Protein AF-A0A7S0SF27-F1 (afdb_monomer)

pLDDT: mean 80.69, std 16.93, range [34.38, 94.75]

Structure (mmCIF, N/CA/C/O backbone):
data_AF-A0A7S0SF27-F1
#
_entry.id   AF-A0A7S0SF27-F1
#
loop_
_atom_site.group_PDB
_atom_site.id
_atom_site.type_symbol
_atom_site.label_atom_id
_atom_site.label_alt_id
_atom_site.label_comp_id
_atom_site.label_asym_id
_atom_site.label_entity_id
_atom_site.label_seq_id
_atom_site.pdbx_PDB_ins_code
_atom_site.Cartn_x
_atom_site.Cartn_y
_atom_site.Cartn_z
_atom_site.occupancy
_atom_site.B_iso_or_equiv
_atom_site.auth_seq_id
_atom_site.auth_comp_id
_atom_site.auth_asym_id
_atom_site.auth_atom_id
_atom_site.pdbx_PDB_model_num
ATOM 1 N N . VAL A 1 1 ? 27.283 -32.868 -34.027 1.00 43.34 1 VAL A N 1
ATOM 2 C CA . VAL A 1 1 ? 27.506 -31.758 -33.071 1.00 43.34 1 VAL A CA 1
ATOM 3 C C . VAL A 1 1 ? 26.176 -31.327 -32.461 1.00 43.34 1 VAL A C 1
ATOM 5 O O . VAL A 1 1 ? 25.554 -30.385 -32.924 1.00 43.34 1 VAL A O 1
ATOM 8 N N . GLN A 1 2 ? 25.694 -32.073 -31.465 1.00 37.06 2 GLN A N 1
ATOM 9 C CA . GLN A 1 2 ? 24.589 -31.656 -30.599 1.00 37.06 2 GLN A CA 1
ATOM 10 C C . GLN A 1 2 ? 25.220 -31.204 -29.282 1.00 37.06 2 GLN A C 1
ATOM 12 O O . GLN A 1 2 ? 25.913 -31.984 -28.638 1.00 37.06 2 GLN A O 1
ATOM 17 N N . SER A 1 3 ? 25.027 -29.938 -28.923 1.00 45.62 3 SER A N 1
ATOM 18 C CA . SER A 1 3 ? 25.375 -29.395 -27.611 1.00 45.62 3 SER A CA 1
ATOM 19 C C . SER A 1 3 ? 24.186 -28.568 -27.140 1.00 45.62 3 SER A C 1
ATOM 21 O O . SER A 1 3 ? 24.069 -27.385 -27.448 1.00 45.62 3 SER A O 1
ATOM 23 N N . VAL A 1 4 ? 23.253 -29.231 -26.459 1.00 49.81 4 VAL A N 1
ATOM 24 C CA . VAL A 1 4 ? 22.282 -28.573 -25.583 1.00 49.81 4 VAL A CA 1
ATOM 25 C C . VAL A 1 4 ? 22.842 -28.752 -24.182 1.00 49.81 4 VAL A C 1
ATOM 27 O O . VAL A 1 4 ? 22.660 -29.790 -23.549 1.00 49.81 4 VAL A O 1
ATOM 30 N N . ALA A 1 5 ? 23.617 -27.762 -23.744 1.00 42.56 5 ALA A N 1
ATOM 31 C CA . ALA A 1 5 ? 24.110 -27.694 -22.383 1.00 42.56 5 ALA A CA 1
ATOM 32 C C . ALA A 1 5 ? 22.944 -27.326 -21.463 1.00 42.56 5 ALA A C 1
ATOM 34 O O . ALA A 1 5 ? 22.451 -26.199 -21.455 1.00 42.56 5 ALA A O 1
ATOM 35 N N . ALA A 1 6 ? 22.506 -28.320 -20.702 1.00 46.56 6 ALA A N 1
ATOM 36 C CA . ALA A 1 6 ? 21.783 -28.119 -19.469 1.00 46.56 6 ALA A CA 1
ATOM 37 C C . ALA A 1 6 ? 22.699 -27.430 -18.444 1.00 46.56 6 ALA A C 1
ATOM 39 O O . ALA A 1 6 ? 23.732 -27.971 -18.056 1.00 46.56 6 ALA A O 1
ATOM 40 N N . THR A 1 7 ? 22.269 -26.271 -17.965 1.00 47.78 7 THR A N 1
ATOM 41 C CA . THR A 1 7 ? 22.683 -25.652 -16.700 1.00 47.78 7 THR A CA 1
ATOM 42 C C . THR A 1 7 ? 21.521 -24.754 -16.297 1.00 47.78 7 THR A C 1
ATOM 44 O O . THR A 1 7 ? 21.086 -23.910 -17.064 1.00 47.78 7 THR A O 1
ATOM 47 N N . GLY A 1 8 ? 20.896 -24.869 -15.142 1.00 34.38 8 GLY A N 1
ATOM 48 C CA . GLY A 1 8 ? 21.123 -25.682 -13.964 1.00 34.38 8 GLY A CA 1
ATOM 49 C C . GLY A 1 8 ? 20.130 -25.131 -12.946 1.00 34.38 8 GLY A C 1
ATOM 50 O O . GLY A 1 8 ? 20.007 -23.918 -12.784 1.00 34.38 8 GLY A O 1
ATOM 51 N N . ALA A 1 9 ? 19.343 -26.017 -12.353 1.00 46.62 9 ALA A N 1
ATOM 52 C CA . ALA A 1 9 ? 18.302 -25.685 -11.403 1.00 46.62 9 ALA A CA 1
ATOM 53 C C . ALA A 1 9 ? 18.847 -24.915 -10.187 1.00 46.62 9 ALA A C 1
ATOM 55 O O . ALA A 1 9 ? 19.785 -25.356 -9.530 1.00 46.62 9 ALA A O 1
ATOM 56 N N . ALA A 1 10 ? 18.175 -23.815 -9.847 1.00 37.09 10 ALA A N 1
ATOM 57 C CA . ALA A 1 10 ? 18.159 -23.233 -8.506 1.00 37.09 10 ALA A CA 1
ATOM 58 C C . ALA A 1 10 ? 16.749 -22.698 -8.190 1.00 37.09 10 ALA A C 1
ATOM 60 O O . ALA A 1 10 ? 16.562 -21.567 -7.755 1.00 37.09 10 ALA A O 1
ATOM 61 N N . ALA A 1 11 ? 15.726 -23.518 -8.448 1.00 44.47 11 ALA A N 1
ATOM 62 C CA . ALA A 1 11 ? 14.352 -23.291 -8.002 1.00 44.47 11 ALA A CA 1
ATOM 63 C C . ALA A 1 11 ? 14.069 -24.137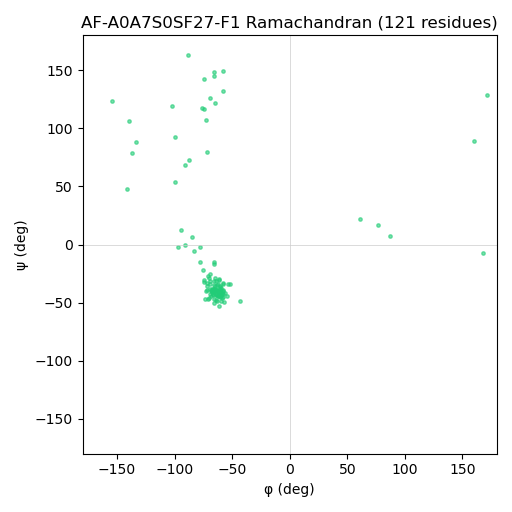 -6.751 1.00 44.47 11 ALA A C 1
ATOM 65 O O . ALA A 1 11 ? 13.138 -24.933 -6.715 1.00 44.47 11 ALA A O 1
ATOM 66 N N . THR A 1 12 ? 14.905 -24.012 -5.722 1.00 44.28 12 THR A N 1
ATOM 67 C CA . THR A 1 12 ? 14.728 -24.728 -4.451 1.00 44.28 12 THR A CA 1
ATOM 68 C C . THR A 1 12 ? 15.009 -23.789 -3.287 1.00 44.28 12 THR A C 1
ATOM 70 O O . THR A 1 12 ? 16.105 -23.795 -2.741 1.00 44.28 12 THR A O 1
ATOM 73 N N . ALA A 1 13 ? 14.021 -22.941 -2.976 1.00 43.09 13 ALA A N 1
ATOM 74 C CA . ALA A 1 13 ? 13.697 -22.380 -1.653 1.00 43.09 13 ALA A CA 1
ATOM 75 C C . ALA A 1 13 ? 12.845 -21.110 -1.844 1.00 43.09 13 ALA A C 1
ATOM 77 O O . ALA A 1 13 ? 13.375 -20.009 -1.961 1.00 43.09 13 ALA A O 1
ATOM 78 N N . GLY A 1 14 ? 11.515 -21.234 -1.908 1.00 44.47 14 GLY A N 1
ATOM 79 C CA . GLY A 1 14 ? 10.676 -20.025 -1.949 1.00 44.47 14 GLY A CA 1
ATOM 80 C C . GLY A 1 14 ? 9.200 -20.182 -2.297 1.00 44.47 14 GLY A C 1
ATOM 81 O O . GLY A 1 14 ? 8.462 -19.211 -2.179 1.00 44.47 14 GLY A O 1
ATOM 82 N N . GLY A 1 15 ? 8.731 -21.372 -2.689 1.00 45.53 15 GLY A N 1
ATOM 83 C CA . GLY A 1 15 ? 7.303 -21.574 -2.981 1.00 45.53 15 GLY A CA 1
ATOM 84 C C . GLY A 1 15 ? 6.397 -21.354 -1.760 1.00 45.53 15 GLY A C 1
ATOM 85 O O . GLY A 1 15 ? 5.305 -20.808 -1.890 1.00 45.53 15 GLY A O 1
ATOM 86 N N . GLY A 1 16 ? 6.886 -21.705 -0.563 1.00 56.31 16 GLY A N 1
ATOM 87 C CA . GLY A 1 16 ? 6.147 -21.540 0.691 1.00 56.31 16 GLY A CA 1
ATOM 88 C C . GLY A 1 16 ? 5.899 -20.080 1.076 1.00 56.31 16 GLY A C 1
ATOM 89 O O . GLY A 1 16 ? 4.788 -19.749 1.471 1.00 56.31 16 GLY A O 1
ATOM 90 N N . SER A 1 17 ? 6.877 -19.184 0.891 1.00 67.44 17 SER A N 1
ATOM 91 C CA . SER A 1 17 ? 6.753 -17.790 1.349 1.00 67.44 17 SER A CA 1
ATOM 92 C C . SER A 1 17 ? 5.821 -16.945 0.476 1.00 67.44 17 SER A C 1
ATOM 94 O O . SER A 1 17 ? 5.146 -16.052 0.984 1.00 67.44 17 SER A O 1
ATOM 96 N N . L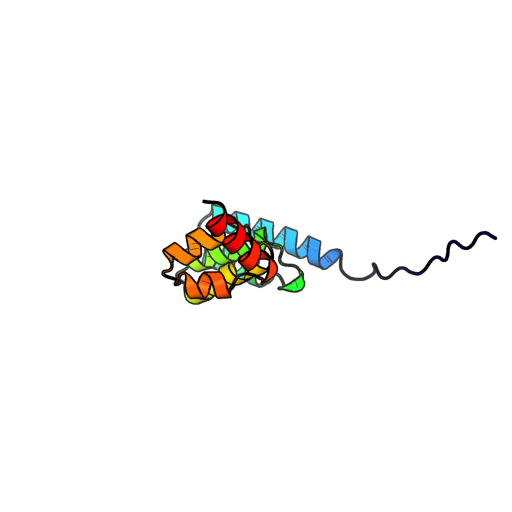EU A 1 18 ? 5.728 -17.240 -0.826 1.00 76.81 18 LEU A N 1
ATOM 97 C CA . LEU A 1 18 ? 4.771 -16.592 -1.732 1.00 76.81 18 LEU A CA 1
ATOM 98 C C . LEU A 1 18 ? 3.336 -17.070 -1.482 1.00 76.81 18 LEU A C 1
ATOM 100 O O . LEU A 1 18 ? 2.407 -16.261 -1.504 1.00 76.81 18 LEU A O 1
ATOM 104 N N . LEU A 1 19 ? 3.150 -18.368 -1.219 1.00 84.69 19 LEU A N 1
ATOM 105 C CA . LEU A 1 19 ? 1.840 -18.916 -0.867 1.00 84.69 19 LEU A CA 1
ATOM 106 C C . LEU A 1 19 ? 1.368 -18.376 0.489 1.00 84.69 19 LEU A C 1
ATOM 108 O O . LEU A 1 19 ? 0.224 -17.945 0.615 1.00 84.69 19 LEU A O 1
ATOM 112 N N . GLU A 1 20 ? 2.261 -18.328 1.476 1.00 86.81 20 GLU A N 1
ATOM 113 C CA . GLU A 1 20 ? 1.991 -17.743 2.789 1.00 86.81 20 GLU A CA 1
ATOM 114 C C . GLU A 1 20 ? 1.621 -16.256 2.676 1.00 86.81 20 GLU A C 1
ATOM 116 O O . GLU A 1 20 ? 0.621 -15.820 3.250 1.00 86.81 20 GLU A O 1
ATOM 121 N N . ALA A 1 21 ? 2.349 -15.488 1.857 1.00 87.44 21 ALA A N 1
ATOM 122 C CA . ALA A 1 21 ? 2.013 -14.098 1.554 1.00 87.44 21 ALA A CA 1
ATOM 123 C C . ALA A 1 21 ? 0.626 -13.959 0.904 1.00 87.44 21 ALA A C 1
ATOM 125 O O . ALA A 1 21 ? -0.126 -13.045 1.244 1.00 87.44 21 ALA A O 1
ATOM 126 N N . ALA A 1 22 ? 0.249 -14.872 0.004 1.00 88.69 22 ALA A N 1
ATOM 127 C CA . ALA A 1 22 ? -1.070 -14.869 -0.626 1.00 88.69 22 ALA A CA 1
ATOM 128 C C . ALA A 1 22 ? -2.201 -15.190 0.368 1.00 88.69 22 ALA A C 1
ATOM 130 O O . ALA A 1 22 ? -3.273 -14.585 0.285 1.00 88.69 22 ALA A O 1
ATOM 131 N N . VAL A 1 23 ? -1.976 -16.108 1.314 1.00 91.19 23 VAL A N 1
ATOM 132 C CA . VAL A 1 23 ? -2.935 -16.420 2.390 1.00 91.19 23 VAL A CA 1
ATOM 133 C C . VAL A 1 23 ? -3.105 -15.214 3.314 1.00 91.19 23 VAL A C 1
ATOM 135 O O . VAL A 1 23 ? -4.230 -14.752 3.501 1.00 91.19 23 VAL A O 1
ATOM 138 N N . LYS A 1 24 ? -2.004 -14.630 3.795 1.00 90.88 24 LYS A N 1
ATOM 139 C CA . LYS A 1 24 ? -2.014 -13.406 4.616 1.00 90.88 24 LYS A CA 1
ATOM 140 C C . LYS A 1 24 ? -2.688 -12.238 3.905 1.00 90.88 24 LYS A C 1
ATOM 142 O O . LYS A 1 24 ? -3.487 -11.519 4.496 1.00 90.88 24 LYS A O 1
ATOM 147 N N . PHE A 1 25 ? -2.455 -12.087 2.601 1.00 92.94 25 PHE A N 1
ATOM 148 C CA . PHE A 1 25 ? -3.135 -11.070 1.803 1.00 92.94 25 PHE A CA 1
ATOM 149 C C . PHE A 1 25 ? -4.653 -11.282 1.756 1.00 92.94 25 PHE A C 1
ATOM 151 O O . PHE A 1 25 ? -5.412 -10.318 1.861 1.00 92.94 25 PHE A O 1
ATOM 158 N N . LYS A 1 26 ? -5.118 -12.532 1.634 1.00 94.00 26 LYS A N 1
ATOM 159 C CA . LYS A 1 26 ? -6.553 -12.848 1.696 1.00 94.00 26 LYS A CA 1
ATOM 160 C C . LYS A 1 26 ? -7.145 -12.531 3.072 1.00 94.00 26 LYS A C 1
ATOM 162 O O . LYS A 1 26 ? -8.208 -11.922 3.113 1.00 94.00 26 LYS A O 1
ATOM 167 N N . ILE A 1 27 ? -6.449 -12.865 4.161 1.00 93.00 27 ILE A N 1
ATOM 168 C CA . ILE A 1 27 ? -6.866 -12.517 5.533 1.00 93.00 27 ILE A CA 1
ATOM 169 C C . ILE A 1 27 ? -6.968 -10.992 5.684 1.00 93.00 27 ILE A C 1
ATOM 171 O O . ILE A 1 27 ? -8.011 -10.474 6.083 1.00 93.00 27 ILE A O 1
ATOM 175 N N . GLY A 1 28 ? -5.942 -10.255 5.248 1.00 92.94 28 GLY A N 1
ATOM 176 C CA . GLY A 1 28 ? -5.956 -8.792 5.233 1.00 92.94 28 GLY A CA 1
ATOM 177 C C . GLY A 1 28 ? -7.141 -8.223 4.445 1.00 92.94 28 GLY A C 1
ATOM 178 O O . GLY A 1 28 ? -7.813 -7.310 4.920 1.00 92.94 28 GLY A O 1
ATOM 179 N N . LYS A 1 29 ? -7.480 -8.795 3.280 1.00 93.31 29 LYS A N 1
ATOM 180 C CA . LYS A 1 29 ? -8.673 -8.391 2.511 1.00 93.31 29 LYS A CA 1
ATOM 181 C C . LYS A 1 29 ? -9.980 -8.594 3.282 1.00 93.31 29 LYS A C 1
ATOM 183 O O . LYS A 1 29 ? -10.876 -7.765 3.131 1.00 93.31 29 LYS A O 1
ATOM 188 N N . CYS A 1 30 ? -10.099 -9.649 4.088 1.00 94.75 30 CYS A N 1
ATOM 189 C CA . CYS A 1 30 ? -11.270 -9.859 4.939 1.00 94.75 30 CYS A CA 1
ATOM 190 C C . CYS A 1 30 ? -11.393 -8.745 5.987 1.00 94.75 30 CYS A C 1
ATOM 192 O O . CYS A 1 30 ? -12.445 -8.117 6.075 1.00 94.75 30 CYS A O 1
ATOM 194 N N . HIS A 1 31 ? -10.308 -8.408 6.690 1.00 93.25 31 HIS A N 1
ATOM 195 C CA . HIS A 1 31 ? -10.311 -7.286 7.640 1.00 93.25 31 HIS A CA 1
ATOM 196 C C . HIS A 1 31 ? -10.624 -5.942 6.966 1.00 93.25 31 HIS A C 1
ATOM 198 O O . HIS A 1 31 ? -11.346 -5.119 7.528 1.00 93.25 31 HIS A O 1
ATOM 204 N N . LEU A 1 32 ? -10.162 -5.726 5.727 1.00 92.38 32 LEU A N 1
ATOM 205 C CA . LEU A 1 32 ? -10.532 -4.538 4.948 1.00 92.38 32 LEU A CA 1
ATOM 206 C C . LEU A 1 32 ? -12.028 -4.479 4.628 1.00 92.38 32 LEU A C 1
ATOM 208 O O . LEU A 1 32 ? -12.611 -3.396 4.682 1.00 92.38 32 LEU A O 1
ATOM 212 N N . ALA A 1 33 ? -12.653 -5.617 4.320 1.00 93.56 33 ALA A N 1
ATOM 213 C CA . ALA A 1 33 ? -14.098 -5.691 4.111 1.00 93.56 33 ALA A CA 1
ATOM 214 C C . ALA A 1 33 ? -14.876 -5.404 5.409 1.00 93.56 33 ALA A C 1
ATOM 216 O O . ALA A 1 33 ? -15.906 -4.733 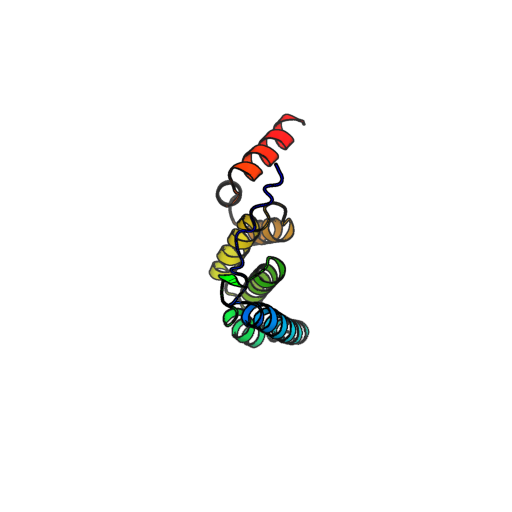5.367 1.00 93.56 33 ALA A O 1
ATOM 217 N N . LEU A 1 34 ? -14.337 -5.829 6.558 1.00 94.31 34 LEU A N 1
ATOM 218 C CA . LEU A 1 34 ? -14.872 -5.545 7.895 1.00 94.31 34 LEU A CA 1
ATOM 219 C C . LEU A 1 34 ? -14.559 -4.123 8.401 1.00 94.31 34 LEU A C 1
ATOM 221 O O . LEU A 1 34 ? -15.021 -3.740 9.471 1.00 94.31 34 LEU A O 1
ATOM 225 N N . LYS A 1 35 ? -13.815 -3.312 7.631 1.00 92.31 35 LYS A N 1
ATOM 226 C CA . LYS A 1 35 ? -13.343 -1.961 8.004 1.00 92.31 35 LYS A CA 1
ATOM 227 C C . LYS A 1 35 ? -12.435 -1.936 9.243 1.00 92.31 35 LYS A C 1
ATOM 229 O O . LYS A 1 35 ? -12.250 -0.891 9.868 1.00 92.31 35 LYS A O 1
ATOM 234 N N . GLU A 1 36 ? -11.810 -3.061 9.567 1.00 93.88 36 GLU A N 1
ATOM 235 C CA . GLU A 1 36 ? -10.866 -3.203 10.674 1.00 93.88 36 GLU A CA 1
ATOM 236 C C . GLU A 1 36 ? -9.446 -2.842 10.216 1.00 93.88 36 GLU A C 1
ATOM 238 O O . GLU A 1 36 ? -8.575 -3.693 10.036 1.00 93.88 36 GLU A O 1
ATOM 243 N N . TRP A 1 37 ? -9.194 -1.549 10.003 1.00 92.12 37 TRP A N 1
ATOM 244 C CA . TRP A 1 37 ? -7.949 -1.075 9.378 1.00 92.12 37 TRP A CA 1
ATOM 245 C C . TRP A 1 37 ? -6.683 -1.467 10.152 1.00 92.12 37 TRP A C 1
ATOM 247 O O . TRP A 1 37 ? -5.668 -1.791 9.544 1.00 92.12 37 TRP A O 1
ATOM 257 N N . ARG A 1 38 ? -6.736 -1.462 11.490 1.00 92.06 38 ARG A N 1
ATOM 258 C CA . ARG A 1 38 ? -5.587 -1.818 12.341 1.00 92.06 38 ARG A CA 1
ATOM 259 C C . ARG A 1 38 ? -5.238 -3.305 12.257 1.00 92.06 38 ARG A C 1
ATOM 261 O O . ARG A 1 38 ? -4.064 -3.633 12.142 1.00 92.06 38 ARG A O 1
ATOM 268 N N . ALA A 1 39 ? -6.244 -4.181 12.261 1.00 92.12 39 ALA A N 1
ATOM 269 C CA . ALA A 1 39 ? -6.041 -5.621 12.105 1.00 92.12 39 ALA A CA 1
ATOM 270 C C . ALA A 1 39 ? -5.529 -5.957 10.696 1.00 92.12 39 ALA A C 1
ATOM 272 O O . ALA A 1 39 ? -4.581 -6.722 10.541 1.00 92.12 39 ALA A O 1
ATOM 273 N N . ALA A 1 40 ? -6.080 -5.297 9.670 1.00 92.81 40 ALA A N 1
ATOM 274 C CA . ALA A 1 40 ? -5.589 -5.429 8.302 1.00 92.81 40 ALA A CA 1
ATOM 275 C C . ALA A 1 40 ? -4.111 -5.020 8.168 1.00 92.81 40 ALA A C 1
ATOM 277 O O . ALA A 1 40 ? -3.359 -5.707 7.480 1.00 92.81 40 ALA A O 1
ATOM 278 N N . LEU A 1 41 ? -3.679 -3.933 8.823 1.00 93.56 41 LEU A N 1
ATOM 279 C CA . LEU A 1 41 ? -2.265 -3.538 8.839 1.00 93.56 41 LEU A CA 1
ATOM 280 C C . LEU A 1 41 ? -1.391 -4.589 9.518 1.00 93.56 41 LEU A C 1
ATOM 282 O O . LEU A 1 41 ? -0.400 -4.991 8.918 1.00 93.56 41 LEU A O 1
ATOM 286 N N . ALA A 1 42 ? -1.785 -5.066 10.701 1.00 92.56 42 ALA A N 1
ATOM 287 C CA . ALA A 1 42 ? -1.024 -6.071 11.440 1.00 92.56 42 ALA A CA 1
ATOM 288 C C . ALA A 1 42 ? -0.748 -7.317 10.583 1.00 92.56 42 ALA A C 1
ATOM 290 O O . ALA A 1 42 ? 0.389 -7.767 10.502 1.00 92.56 42 ALA A O 1
ATOM 291 N N . GLU A 1 43 ? -1.751 -7.813 9.856 1.00 91.25 43 GLU A N 1
ATOM 292 C CA . GLU A 1 43 ? -1.589 -8.971 8.971 1.00 91.25 43 GLU A CA 1
ATOM 293 C C . GLU A 1 43 ? -0.743 -8.659 7.728 1.00 91.25 43 GLU A C 1
ATOM 295 O O . GLU A 1 43 ? 0.173 -9.408 7.380 1.00 91.25 43 GLU A O 1
ATOM 300 N N . LEU A 1 44 ? -1.002 -7.537 7.051 1.00 90.62 44 LEU A N 1
ATOM 301 C CA . LEU A 1 44 ? -0.296 -7.178 5.817 1.00 90.62 44 LEU A CA 1
ATOM 302 C C . LEU A 1 44 ? 1.172 -6.773 6.056 1.00 90.62 44 LEU A C 1
ATOM 304 O O . LEU A 1 44 ? 2.014 -6.928 5.161 1.00 90.62 44 LEU A O 1
ATOM 308 N N . GLU A 1 45 ? 1.505 -6.265 7.243 1.00 91.31 45 GLU A N 1
ATOM 309 C CA . GLU A 1 45 ? 2.870 -5.911 7.642 1.00 91.31 45 GLU A CA 1
ATOM 310 C C . GLU A 1 45 ? 3.760 -7.144 7.825 1.00 91.31 45 GLU A C 1
ATOM 312 O O . GLU A 1 45 ? 4.942 -7.080 7.479 1.00 91.31 45 GLU A O 1
ATOM 317 N N . THR A 1 46 ? 3.187 -8.284 8.238 1.00 90.69 46 THR A N 1
ATOM 318 C CA . THR A 1 46 ? 3.923 -9.558 8.373 1.00 90.69 46 THR A CA 1
ATOM 319 C C . THR A 1 46 ? 4.414 -10.121 7.040 1.00 90.69 46 THR A C 1
ATOM 321 O O . THR A 1 46 ? 5.280 -10.997 7.022 1.00 90.69 46 THR A O 1
ATOM 324 N N . ILE A 1 47 ? 3.870 -9.647 5.914 1.00 88.56 47 ILE A N 1
ATOM 325 C CA . ILE A 1 47 ? 4.295 -10.066 4.579 1.00 88.56 47 ILE A CA 1
ATOM 326 C C . ILE A 1 47 ? 5.650 -9.411 4.270 1.00 88.56 47 ILE A C 1
ATOM 328 O O . ILE A 1 47 ? 5.722 -8.184 4.156 1.00 88.56 47 ILE A O 1
ATOM 332 N N . PRO A 1 48 ? 6.738 -10.177 4.080 1.00 86.62 48 PRO A N 1
ATOM 333 C CA . PRO A 1 48 ? 8.048 -9.593 3.833 1.00 86.62 48 PRO A CA 1
ATOM 334 C C . PRO A 1 48 ? 8.076 -8.860 2.488 1.00 86.62 48 PRO A C 1
ATOM 336 O O . PRO A 1 48 ? 7.491 -9.322 1.504 1.00 86.62 48 PRO A O 1
ATOM 339 N N . ALA A 1 49 ? 8.819 -7.748 2.415 1.00 82.38 49 ALA A N 1
ATOM 340 C CA . ALA A 1 49 ? 8.877 -6.879 1.234 1.00 82.38 49 ALA A CA 1
ATOM 341 C C . ALA A 1 49 ? 9.237 -7.624 -0.067 1.00 82.38 49 ALA A C 1
ATOM 343 O O . ALA A 1 49 ? 8.676 -7.325 -1.113 1.00 82.38 49 ALA A O 1
ATOM 344 N N . ARG A 1 50 ? 10.088 -8.659 0.005 1.00 82.00 50 ARG A N 1
ATOM 345 C CA . ARG A 1 50 ? 10.462 -9.505 -1.147 1.00 82.00 50 ARG A CA 1
ATOM 346 C C . ARG A 1 50 ? 9.274 -10.257 -1.769 1.00 82.00 50 ARG A C 1
ATOM 348 O O . ARG A 1 50 ? 9.299 -10.556 -2.954 1.00 82.00 50 ARG A O 1
ATOM 355 N N . SER A 1 51 ? 8.260 -10.581 -0.970 1.00 82.75 51 SER A N 1
ATOM 356 C CA . SER A 1 51 ? 7.059 -11.308 -1.408 1.00 82.75 51 SER A CA 1
ATOM 357 C C . SER A 1 51 ? 5.875 -10.390 -1.730 1.00 82.75 51 SER A C 1
ATOM 359 O O . SER A 1 51 ? 4.821 -10.871 -2.148 1.00 82.75 51 SER A O 1
ATOM 361 N N . ARG A 1 52 ? 6.021 -9.069 -1.541 1.00 84.44 52 ARG A N 1
ATOM 362 C CA . ARG A 1 52 ? 4.956 -8.109 -1.840 1.00 84.44 52 ARG A CA 1
ATOM 363 C C . ARG A 1 52 ? 4.856 -7.884 -3.341 1.00 84.44 52 ARG A C 1
ATOM 365 O O . ARG A 1 52 ? 5.769 -7.365 -3.974 1.00 84.44 52 ARG A O 1
ATOM 372 N N . SER A 1 53 ? 3.707 -8.239 -3.898 1.00 89.38 53 SER A N 1
ATOM 373 C CA . SER A 1 53 ? 3.311 -7.851 -5.247 1.00 89.38 53 SER A CA 1
ATOM 374 C C . SER A 1 53 ? 2.583 -6.501 -5.229 1.00 89.38 53 SER A C 1
ATOM 376 O O . SER A 1 53 ? 2.093 -6.063 -4.186 1.00 89.38 53 SER A O 1
ATOM 378 N N . LEU A 1 54 ? 2.460 -5.852 -6.394 1.00 89.88 54 LEU A N 1
ATOM 379 C CA . LEU A 1 54 ? 1.723 -4.590 -6.561 1.00 89.88 54 LEU A CA 1
ATOM 380 C C . LEU A 1 54 ? 0.361 -4.546 -5.827 1.00 89.88 54 LEU A C 1
ATOM 382 O O . LEU A 1 54 ? 0.130 -3.578 -5.103 1.00 89.88 54 LEU A O 1
ATOM 386 N N . PRO A 1 55 ? -0.537 -5.552 -5.943 1.00 90.88 55 PRO A N 1
ATOM 387 C CA . PRO A 1 55 ? -1.825 -5.514 -5.245 1.00 90.88 55 PRO A CA 1
ATOM 388 C C . PRO A 1 55 ? -1.693 -5.542 -3.716 1.00 90.88 55 PRO A C 1
ATOM 390 O O . PRO A 1 55 ? -2.517 -4.937 -3.030 1.00 90.88 55 PRO A O 1
ATOM 393 N N . ILE A 1 56 ? -0.662 -6.199 -3.174 1.00 92.06 56 ILE A N 1
ATOM 394 C CA . ILE A 1 56 ? -0.397 -6.239 -1.729 1.00 92.06 56 ILE A CA 1
ATOM 395 C C . ILE A 1 56 ? 0.083 -4.865 -1.255 1.00 92.06 56 ILE A C 1
ATOM 397 O O . ILE A 1 56 ? -0.435 -4.332 -0.273 1.00 92.06 56 ILE A O 1
ATOM 401 N N . THR A 1 57 ? 1.027 -4.258 -1.977 1.00 92.56 57 THR A N 1
ATOM 402 C CA . THR A 1 57 ? 1.560 -2.927 -1.649 1.00 92.56 57 THR A CA 1
ATOM 403 C C . THR A 1 57 ? 0.487 -1.841 -1.772 1.00 92.56 57 THR A C 1
ATOM 405 O O . THR A 1 57 ? 0.393 -0.975 -0.903 1.00 92.56 57 THR A O 1
ATOM 408 N N . LEU A 1 58 ? -0.384 -1.922 -2.786 1.00 92.69 58 LEU A N 1
ATOM 409 C CA . LEU A 1 58 ? -1.535 -1.023 -2.924 1.00 92.69 58 LEU A CA 1
ATOM 410 C C . LEU A 1 58 ? -2.532 -1.195 -1.778 1.00 92.69 58 LEU A C 1
ATOM 412 O O . LEU A 1 58 ? -3.011 -0.202 -1.230 1.00 92.69 58 LEU A O 1
ATOM 416 N N . ALA A 1 59 ? -2.836 -2.433 -1.382 1.00 93.06 59 ALA A N 1
ATOM 417 C CA . ALA A 1 59 ? -3.706 -2.671 -0.237 1.00 93.06 59 ALA A CA 1
ATOM 418 C C . ALA A 1 59 ? -3.114 -2.076 1.047 1.00 93.06 59 ALA A C 1
ATOM 420 O O . ALA A 1 59 ? -3.831 -1.383 1.764 1.00 93.06 59 ALA A O 1
ATOM 421 N N . LEU A 1 60 ? -1.812 -2.246 1.301 1.00 93.62 60 LEU A N 1
ATOM 422 C CA . LEU A 1 60 ? -1.128 -1.592 2.423 1.00 93.62 60 LEU A CA 1
ATOM 423 C C . LEU A 1 60 ? -1.253 -0.070 2.365 1.00 93.62 60 LEU A C 1
ATOM 425 O O . LEU A 1 60 ? -1.680 0.540 3.342 1.00 93.62 60 LEU A O 1
ATOM 429 N N . ALA A 1 61 ? -0.970 0.543 1.215 1.00 93.62 61 ALA A N 1
ATOM 430 C CA . ALA A 1 61 ? -1.053 1.993 1.045 1.00 93.62 61 ALA A CA 1
ATOM 431 C C . ALA A 1 61 ? -2.470 2.536 1.318 1.00 93.62 61 ALA A C 1
ATOM 433 O O . ALA A 1 61 ? -2.644 3.525 2.039 1.00 93.62 61 ALA A O 1
ATOM 434 N N . ARG A 1 62 ? -3.503 1.852 0.805 1.00 93.00 62 ARG A N 1
ATOM 435 C CA . ARG A 1 62 ? -4.912 2.176 1.084 1.00 93.00 62 ARG A CA 1
ATOM 436 C C . ARG A 1 62 ? -5.234 2.048 2.569 1.00 93.00 62 ARG A C 1
ATOM 438 O O . ARG A 1 62 ? -5.927 2.905 3.117 1.00 93.00 62 ARG A O 1
ATOM 445 N N . THR A 1 63 ? -4.734 0.995 3.210 1.00 94.50 63 THR A N 1
ATOM 446 C CA . THR A 1 63 ? -4.990 0.719 4.628 1.00 94.50 63 THR A CA 1
ATOM 447 C C . THR A 1 63 ? -4.320 1.758 5.518 1.00 94.50 63 THR A C 1
ATOM 449 O O . THR A 1 63 ? -4.987 2.313 6.387 1.00 94.50 63 THR A O 1
ATOM 452 N N . TYR A 1 64 ? -3.060 2.120 5.251 1.00 94.62 64 TYR A N 1
ATOM 453 C CA . TYR A 1 64 ? -2.369 3.203 5.957 1.00 94.62 64 TYR A CA 1
ATOM 454 C C . TYR A 1 64 ? -3.118 4.527 5.833 1.00 94.62 64 TYR A C 1
ATOM 456 O O . TYR A 1 64 ? -3.311 5.213 6.835 1.00 94.62 64 TYR A O 1
ATOM 464 N N . ARG A 1 65 ? -3.620 4.854 4.633 1.00 92.44 65 ARG A N 1
ATOM 465 C CA . ARG A 1 65 ? -4.429 6.064 4.428 1.00 92.44 65 ARG A CA 1
ATOM 466 C C . ARG A 1 65 ? -5.707 6.041 5.269 1.00 92.44 65 ARG A C 1
ATOM 468 O O . ARG A 1 65 ? -6.052 7.043 5.880 1.00 92.44 65 ARG A O 1
ATOM 475 N N . ARG A 1 66 ? -6.408 4.903 5.326 1.00 91.88 66 ARG A N 1
ATOM 476 C CA . ARG A 1 66 ? -7.634 4.746 6.134 1.00 91.88 66 ARG A CA 1
ATOM 477 C C . ARG A 1 66 ? -7.370 4.736 7.639 1.00 91.88 66 ARG A C 1
ATOM 479 O O . ARG A 1 66 ? -8.233 5.163 8.395 1.00 91.88 66 ARG A O 1
ATOM 486 N N . ALA A 1 67 ? -6.194 4.286 8.057 1.00 90.81 67 ALA A N 1
ATOM 487 C CA . ALA A 1 67 ? -5.764 4.279 9.449 1.00 90.81 67 ALA A CA 1
ATOM 488 C C . ALA A 1 67 ? -5.187 5.630 9.929 1.00 90.81 67 ALA A C 1
ATOM 490 O O . ALA A 1 67 ? -4.896 5.762 11.114 1.00 90.81 67 ALA A O 1
ATOM 491 N N . GLY A 1 68 ? -5.032 6.623 9.041 1.00 90.56 68 GLY A N 1
ATOM 492 C CA . GLY A 1 68 ? -4.496 7.954 9.366 1.00 90.56 68 GLY A CA 1
ATOM 493 C C . GLY A 1 68 ? -2.967 8.068 9.295 1.00 90.56 68 GLY A C 1
ATOM 494 O O . GLY A 1 68 ? -2.404 9.099 9.653 1.00 90.56 68 GLY A O 1
ATOM 495 N N . TYR A 1 69 ? -2.271 7.038 8.811 1.00 93.19 69 TYR A N 1
ATOM 496 C CA . TYR A 1 69 ? -0.812 7.023 8.676 1.00 93.19 69 TYR A CA 1
ATOM 497 C C . TYR A 1 69 ? -0.370 7.541 7.300 1.00 93.19 69 TYR A C 1
ATOM 499 O O . TYR A 1 69 ? 0.151 6.795 6.469 1.00 93.19 69 TYR A O 1
ATOM 507 N N . 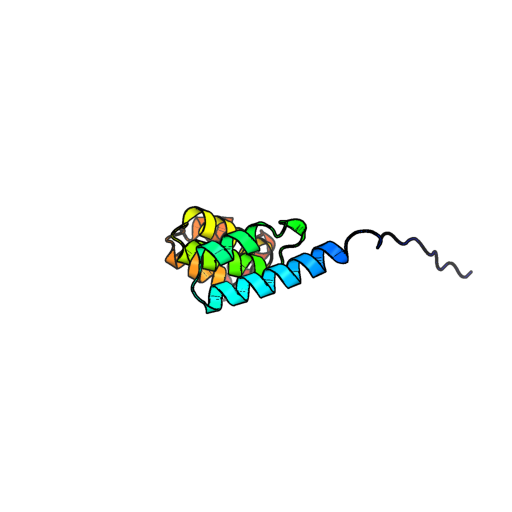GLU A 1 70 ? -0.564 8.833 7.040 1.00 91.25 70 GLU A N 1
ATOM 508 C CA . GLU A 1 70 ? -0.322 9.428 5.715 1.00 91.25 70 GLU A CA 1
ATOM 509 C C . GLU A 1 70 ? 1.128 9.294 5.234 1.00 91.25 70 GLU A C 1
ATOM 511 O O . GLU A 1 70 ? 1.365 8.925 4.086 1.00 91.25 70 GLU A O 1
ATOM 516 N N . ARG A 1 71 ? 2.116 9.511 6.114 1.00 91.88 71 ARG A N 1
ATOM 517 C CA . ARG A 1 71 ? 3.542 9.379 5.756 1.00 91.88 71 ARG A CA 1
ATOM 518 C C . ARG A 1 71 ? 3.887 7.968 5.269 1.00 91.88 71 ARG A C 1
ATOM 520 O O . ARG A 1 71 ? 4.581 7.821 4.264 1.00 91.88 71 ARG A O 1
ATOM 527 N N . ALA A 1 72 ? 3.376 6.941 5.952 1.00 92.06 72 ALA A N 1
ATOM 528 C CA . ALA A 1 72 ? 3.555 5.546 5.552 1.00 92.06 72 ALA A CA 1
ATOM 529 C C . ALA A 1 72 ? 2.801 5.235 4.250 1.00 92.06 72 ALA A C 1
ATOM 531 O O . ALA A 1 72 ? 3.351 4.590 3.358 1.00 92.06 72 ALA A O 1
ATOM 532 N N . ALA A 1 73 ? 1.588 5.776 4.084 1.00 93.25 73 ALA A N 1
ATOM 533 C CA . 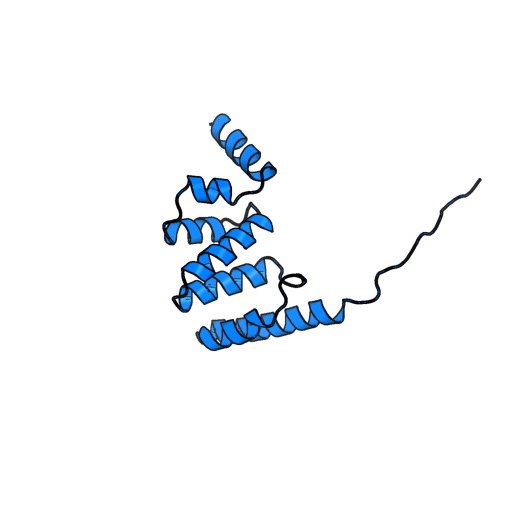ALA A 1 73 ? 0.822 5.629 2.850 1.00 93.25 73 ALA A CA 1
ATOM 534 C C . ALA A 1 73 ? 1.582 6.197 1.639 1.00 93.25 73 ALA A C 1
ATOM 536 O O . ALA A 1 73 ? 1.697 5.514 0.622 1.00 93.25 73 ALA A O 1
ATOM 537 N N . ILE A 1 74 ? 2.160 7.400 1.757 1.00 92.50 74 ILE A N 1
ATOM 538 C CA . ILE A 1 74 ? 2.965 8.031 0.697 1.00 92.50 74 ILE A CA 1
ATOM 539 C C . ILE A 1 74 ? 4.149 7.140 0.310 1.00 92.50 74 ILE A C 1
ATOM 541 O O . ILE A 1 74 ? 4.388 6.931 -0.880 1.00 92.50 74 ILE A O 1
ATOM 545 N N . ALA A 1 75 ? 4.872 6.588 1.288 1.00 92.25 75 ALA A N 1
ATOM 546 C CA . ALA A 1 75 ? 5.991 5.685 1.021 1.00 92.25 75 ALA A CA 1
ATOM 547 C C . ALA A 1 75 ? 5.539 4.432 0.249 1.00 92.25 75 ALA A C 1
ATOM 549 O O . ALA A 1 75 ? 6.145 4.081 -0.765 1.00 92.25 75 ALA A O 1
ATOM 550 N N . CYS A 1 76 ? 4.430 3.808 0.658 1.00 92.50 76 CYS A N 1
ATOM 551 C CA . CYS A 1 76 ? 3.885 2.641 -0.037 1.00 92.50 76 CYS A CA 1
ATOM 552 C C . CYS A 1 76 ? 3.384 2.965 -1.452 1.00 92.50 76 CYS A C 1
ATOM 554 O O . CYS A 1 76 ? 3.599 2.169 -2.366 1.00 92.50 76 CYS A O 1
ATOM 556 N N . TYR A 1 77 ? 2.754 4.122 -1.675 1.00 93.06 77 TYR A N 1
ATOM 557 C CA . TYR A 1 77 ? 2.337 4.531 -3.021 1.00 93.06 77 TYR A CA 1
ATOM 558 C C . TYR A 1 77 ? 3.533 4.817 -3.936 1.00 93.06 77 TYR A C 1
ATOM 560 O O . TYR A 1 77 ? 3.508 4.424 -5.101 1.00 93.06 77 TYR A O 1
ATOM 568 N N . LYS A 1 78 ? 4.607 5.431 -3.420 1.00 90.94 78 LYS A N 1
ATOM 569 C CA . LYS A 1 78 ? 5.857 5.605 -4.179 1.00 90.94 78 LYS A CA 1
ATOM 570 C C . LYS A 1 78 ? 6.472 4.258 -4.563 1.00 90.94 78 LYS A C 1
ATOM 572 O O . LYS A 1 78 ? 6.907 4.094 -5.699 1.00 90.94 78 LYS A O 1
ATOM 577 N N . GLU A 1 79 ? 6.439 3.275 -3.665 1.00 90.25 79 GLU A N 1
ATOM 578 C CA . GLU A 1 79 ? 6.891 1.913 -3.973 1.00 90.25 79 GLU A CA 1
ATOM 579 C C . GLU A 1 79 ? 6.027 1.248 -5.057 1.00 90.25 79 GLU A C 1
ATOM 581 O O . GLU A 1 79 ? 6.551 0.601 -5.962 1.00 90.25 79 GLU A O 1
ATOM 586 N N . CYS A 1 80 ? 4.708 1.474 -5.047 1.00 91.00 80 CYS A N 1
ATOM 587 C CA . CYS A 1 80 ? 3.826 0.983 -6.111 1.00 91.00 80 CYS A CA 1
ATOM 588 C C . CYS A 1 80 ? 4.242 1.508 -7.492 1.00 91.00 80 CYS A C 1
ATOM 590 O O . CYS A 1 80 ? 4.228 0.738 -8.449 1.00 91.00 80 CYS A O 1
ATOM 592 N N . LEU A 1 81 ? 4.666 2.774 -7.589 1.00 89.38 8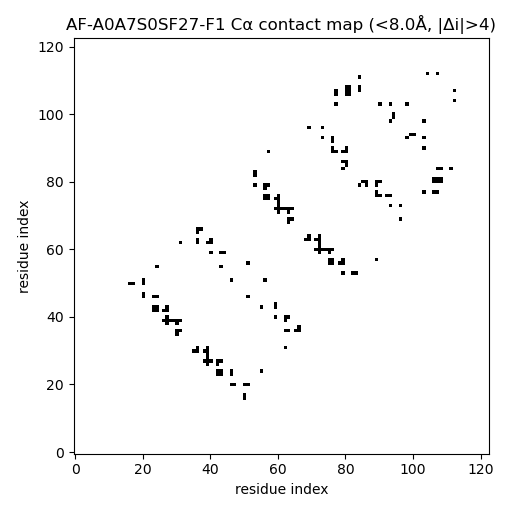1 LEU A N 1
ATOM 593 C CA . LEU A 1 81 ? 5.158 3.370 -8.838 1.00 89.38 81 LEU A CA 1
ATOM 594 C C . LEU A 1 81 ? 6.511 2.804 -9.287 1.00 89.38 81 LEU A C 1
ATOM 596 O O . LEU A 1 81 ? 6.807 2.807 -10.482 1.00 89.38 81 LEU A O 1
ATOM 600 N N . ARG A 1 82 ? 7.327 2.292 -8.355 1.00 87.44 82 ARG A N 1
ATOM 601 C CA . ARG A 1 82 ? 8.560 1.567 -8.696 1.00 87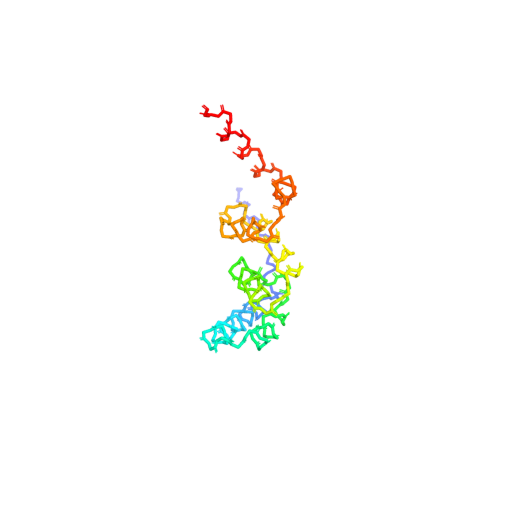.44 82 ARG A CA 1
ATOM 602 C C . ARG A 1 82 ? 8.268 0.191 -9.285 1.00 87.44 82 ARG A C 1
ATOM 604 O O . ARG A 1 82 ? 8.961 -0.214 -10.212 1.00 87.44 82 ARG A O 1
ATOM 611 N N . ILE A 1 83 ? 7.261 -0.507 -8.754 1.00 86.88 83 ILE A N 1
ATOM 612 C CA . ILE A 1 83 ? 6.842 -1.833 -9.238 1.00 86.88 83 ILE A CA 1
ATOM 613 C C . ILE A 1 83 ? 6.104 -1.707 -10.575 1.00 86.88 83 ILE A C 1
ATOM 615 O O . ILE A 1 83 ? 6.373 -2.457 -11.509 1.00 86.88 83 ILE A O 1
ATOM 619 N N . SER A 1 84 ? 5.162 -0.768 -10.664 1.00 86.31 84 SER A N 1
ATOM 620 C CA . SER A 1 84 ? 4.395 -0.486 -11.872 1.00 86.31 84 SER A CA 1
ATOM 621 C C . SER A 1 84 ? 4.226 1.025 -12.046 1.00 86.31 84 SER A C 1
ATOM 623 O O . SER A 1 84 ? 3.406 1.638 -11.355 1.00 86.31 84 SER A O 1
ATOM 625 N N . PRO A 1 85 ? 4.949 1.645 -12.996 1.00 84.50 85 PRO A N 1
ATOM 626 C CA . PRO A 1 85 ? 4.860 3.085 -13.226 1.00 84.50 85 PRO A CA 1
ATOM 627 C C . PRO A 1 85 ? 3.488 3.535 -13.752 1.00 84.50 85 PRO A C 1
ATOM 629 O O . PRO A 1 85 ? 3.174 4.718 -13.698 1.00 84.50 85 PRO A O 1
ATOM 632 N N . PHE A 1 86 ? 2.656 2.601 -14.223 1.00 84.44 86 PHE A N 1
ATOM 633 C CA . PHE A 1 86 ? 1.317 2.862 -14.759 1.00 84.44 86 PHE A CA 1
ATOM 634 C C . PHE A 1 86 ? 0.199 2.698 -13.717 1.00 84.44 86 PHE A C 1
ATOM 636 O O . PHE A 1 86 ? -0.981 2.650 -14.066 1.00 84.44 86 PHE A O 1
ATOM 643 N N . ALA A 1 87 ? 0.536 2.597 -12.428 1.00 87.19 87 ALA A N 1
ATOM 644 C CA . ALA A 1 87 ? -0.447 2.537 -11.352 1.00 87.19 87 ALA A CA 1
ATOM 645 C C . ALA A 1 87 ? -1.121 3.910 -11.139 1.00 87.19 87 ALA A C 1
ATOM 647 O O . ALA A 1 87 ? -0.793 4.641 -10.203 1.00 87.19 87 ALA A O 1
ATOM 648 N N . LEU A 1 88 ? -2.101 4.242 -11.990 1.00 86.56 88 LEU A N 1
ATOM 649 C CA . LEU A 1 88 ? -2.902 5.477 -11.921 1.00 86.56 88 LEU A CA 1
ATOM 650 C C . LEU A 1 88 ? -3.515 5.705 -10.538 1.00 86.56 88 LEU A C 1
ATOM 652 O O . LEU A 1 88 ? -3.630 6.832 -10.061 1.00 86.56 88 LEU A O 1
ATOM 656 N N . GLU A 1 89 ? -3.875 4.625 -9.855 1.00 89.12 89 GLU A N 1
ATOM 657 C CA . GLU A 1 89 ? -4.403 4.715 -8.505 1.00 89.12 89 GLU A CA 1
ATOM 658 C C . GLU A 1 89 ? -3.372 5.244 -7.497 1.00 89.12 89 GLU A C 1
ATOM 660 O O . GLU A 1 89 ? -3.701 6.070 -6.650 1.00 89.12 89 GLU A O 1
ATOM 665 N N . ALA A 1 90 ? -2.110 4.822 -7.603 1.00 90.25 90 ALA A N 1
ATOM 666 C CA . ALA A 1 90 ? -1.053 5.343 -6.743 1.00 90.25 90 ALA A CA 1
ATOM 667 C C . ALA A 1 90 ? -0.793 6.826 -7.037 1.00 90.25 90 ALA A C 1
ATOM 669 O O . ALA A 1 90 ? -0.622 7.612 -6.108 1.00 90.25 90 ALA A O 1
ATOM 670 N N . VAL A 1 91 ? -0.837 7.221 -8.314 1.00 89.50 91 VAL A N 1
ATOM 671 C CA . VAL A 1 91 ? -0.713 8.625 -8.728 1.00 89.50 91 VAL A CA 1
ATOM 672 C C . VAL A 1 91 ? -1.839 9.478 -8.142 1.00 89.50 91 VAL A C 1
ATOM 674 O O . VAL A 1 91 ? -1.566 10.468 -7.470 1.00 89.50 91 VAL A O 1
ATOM 677 N N . THR A 1 92 ? -3.097 9.075 -8.333 1.00 90.62 92 THR A N 1
ATOM 678 C CA . THR A 1 92 ? -4.262 9.816 -7.814 1.00 90.62 92 THR A CA 1
ATOM 679 C C . THR A 1 92 ? -4.288 9.875 -6.287 1.00 90.62 92 THR A C 1
ATOM 681 O O . THR A 1 92 ? -4.677 10.889 -5.713 1.00 90.62 92 THR A O 1
ATOM 684 N N . ALA A 1 93 ? -3.838 8.823 -5.600 1.00 90.62 93 ALA A N 1
ATOM 685 C CA . ALA A 1 93 ? -3.719 8.847 -4.148 1.00 90.62 93 ALA A CA 1
ATOM 686 C C . ALA A 1 93 ? -2.605 9.792 -3.665 1.00 90.62 93 ALA A C 1
ATOM 688 O O . ALA A 1 93 ? -2.794 10.477 -2.664 1.00 90.62 93 ALA A O 1
ATOM 689 N N . LEU A 1 94 ? -1.466 9.860 -4.363 1.00 91.06 94 LEU A N 1
ATOM 690 C CA . LEU A 1 94 ? -0.367 10.771 -4.023 1.00 91.06 94 LEU A CA 1
ATOM 691 C C . LEU A 1 94 ? -0.750 12.239 -4.233 1.00 91.06 94 LEU A C 1
ATOM 693 O O . LEU A 1 94 ? -0.418 13.072 -3.392 1.00 91.06 94 LEU A O 1
ATOM 697 N N . THR A 1 95 ? -1.485 12.554 -5.302 1.00 90.62 95 THR A N 1
ATOM 698 C CA . THR A 1 95 ? -1.972 13.921 -5.539 1.00 90.62 95 THR A CA 1
ATOM 699 C C . THR A 1 95 ? -3.013 14.338 -4.501 1.00 90.62 95 THR A C 1
ATOM 701 O O . THR A 1 95 ? -2.947 15.453 -3.993 1.00 90.62 95 THR A O 1
ATOM 704 N N . GLN A 1 96 ? -3.918 13.433 -4.103 1.00 90.62 96 GLN A N 1
ATOM 705 C CA . GLN A 1 96 ? -4.866 13.667 -3.000 1.00 90.62 96 GLN A CA 1
ATOM 706 C C . GLN A 1 96 ? -4.166 13.917 -1.658 1.00 90.62 96 GLN A C 1
ATOM 708 O O . GLN A 1 96 ? -4.690 14.647 -0.824 1.00 90.62 96 GLN A O 1
ATOM 713 N N . LEU A 1 97 ? -2.989 13.321 -1.452 1.00 89.12 97 LEU A N 1
ATOM 714 C CA . LEU A 1 97 ? -2.155 13.514 -0.262 1.00 89.12 97 LEU A CA 1
ATOM 715 C C . LEU A 1 97 ? -1.242 14.754 -0.361 1.00 89.12 97 LEU A C 1
ATOM 717 O O . LEU A 1 97 ? -0.396 14.956 0.505 1.00 89.12 97 LEU A O 1
ATOM 721 N N . GLY A 1 98 ? -1.385 15.580 -1.405 1.00 87.38 98 GLY A N 1
ATOM 722 C CA . GLY A 1 98 ? -0.647 16.838 -1.557 1.00 87.38 98 GLY A CA 1
ATOM 723 C C . GLY A 1 98 ? 0.812 16.684 -1.998 1.00 87.38 98 GLY A C 1
ATOM 724 O O . GLY A 1 98 ? 1.597 17.626 -1.865 1.00 87.38 98 GLY A O 1
ATOM 725 N N . VAL A 1 99 ? 1.199 15.516 -2.523 1.00 87.31 99 VAL A N 1
ATOM 726 C CA . VAL A 1 99 ? 2.548 15.310 -3.068 1.00 87.31 99 VAL A CA 1
ATOM 727 C C . VAL A 1 99 ? 2.701 16.122 -4.350 1.00 87.31 99 VAL A C 1
ATOM 729 O O . VAL A 1 99 ? 1.899 16.002 -5.276 1.00 87.31 99 VAL A O 1
ATOM 732 N N . GLN A 1 100 ? 3.745 16.948 -4.401 1.00 83.88 100 GLN A N 1
ATOM 733 C CA . GLN A 1 100 ? 3.993 17.845 -5.523 1.00 83.88 100 GLN A CA 1
ATOM 734 C C . GLN A 1 100 ? 4.311 17.061 -6.802 1.00 83.88 100 GLN A C 1
ATOM 736 O O . GLN A 1 100 ? 4.933 15.996 -6.764 1.00 83.88 100 GLN A O 1
ATOM 741 N N . GLY A 1 101 ? 3.935 17.614 -7.959 1.00 76.94 101 GLY A N 1
ATOM 742 C CA . GLY A 1 101 ? 4.173 16.975 -9.260 1.00 76.94 101 GLY A CA 1
ATOM 743 C C . GLY A 1 101 ? 5.656 16.685 -9.532 1.00 76.94 101 GLY A C 1
ATOM 744 O O . GLY A 1 101 ? 5.990 15.640 -10.092 1.00 76.94 101 GLY A O 1
ATOM 745 N N . GLY A 1 102 ? 6.554 17.555 -9.055 1.00 79.81 102 GLY A N 1
ATOM 746 C CA . GLY A 1 102 ? 8.003 17.337 -9.124 1.00 79.81 102 GLY A CA 1
ATOM 747 C C . GLY A 1 102 ? 8.457 16.095 -8.348 1.00 79.81 102 GLY A C 1
ATOM 748 O O . GLY A 1 102 ? 9.202 15.272 -8.881 1.00 79.81 102 GLY A O 1
ATOM 749 N N . ASP A 1 103 ? 7.936 15.900 -7.135 1.00 82.25 103 ASP A N 1
ATOM 750 C CA . ASP A 1 103 ? 8.244 14.739 -6.291 1.00 82.25 103 ASP A CA 1
ATOM 751 C C . ASP A 1 103 ? 7.652 13.442 -6.849 1.00 82.25 103 ASP A C 1
ATOM 753 O O . ASP A 1 103 ? 8.244 12.367 -6.721 1.00 82.25 103 ASP A O 1
ATOM 757 N N . LEU A 1 104 ? 6.484 13.533 -7.484 1.00 81.88 104 LEU A N 1
ATOM 758 C CA . LEU A 1 104 ? 5.851 12.410 -8.165 1.00 81.88 104 LEU A CA 1
ATOM 759 C C . LEU A 1 104 ? 6.682 11.965 -9.377 1.00 81.88 104 LEU A C 1
ATOM 761 O O . LEU A 1 104 ? 6.972 10.776 -9.525 1.00 81.88 104 LEU A O 1
ATOM 765 N N . ARG A 1 105 ? 7.134 12.914 -10.207 1.00 80.88 105 ARG A N 1
ATOM 766 C CA . ARG A 1 105 ? 8.043 12.633 -11.330 1.00 80.88 105 ARG A CA 1
ATOM 767 C C . ARG A 1 105 ? 9.363 12.059 -10.827 1.00 80.88 105 ARG A C 1
ATOM 769 O O . ARG A 1 105 ? 9.879 11.119 -11.425 1.00 80.88 105 ARG A O 1
ATOM 776 N N . ALA A 1 106 ? 9.871 12.547 -9.694 1.00 83.69 106 ALA A N 1
ATOM 777 C CA . ALA A 1 106 ? 11.053 11.995 -9.039 1.00 83.69 106 ALA A CA 1
ATOM 778 C C . ALA A 1 106 ? 10.853 10.552 -8.523 1.00 83.69 106 ALA A C 1
ATOM 780 O O . ALA A 1 106 ? 11.807 9.774 -8.486 1.00 83.69 106 ALA A O 1
ATOM 781 N N . ALA A 1 107 ? 9.631 10.153 -8.165 1.00 81.81 107 ALA A N 1
ATOM 782 C CA . ALA A 1 107 ? 9.336 8.784 -7.739 1.00 81.81 107 ALA A CA 1
ATOM 783 C C . ALA A 1 107 ? 9.279 7.781 -8.908 1.00 81.81 107 ALA A C 1
ATOM 785 O O . ALA A 1 107 ? 9.481 6.584 -8.698 1.00 81.81 107 ALA A O 1
ATOM 786 N N . LEU A 1 108 ? 9.046 8.254 -10.137 1.00 84.06 108 LEU A N 1
ATOM 787 C CA . LEU A 1 108 ? 8.978 7.400 -11.321 1.00 84.06 108 LEU A CA 1
ATOM 788 C C . LEU A 1 108 ? 10.372 6.916 -11.767 1.00 84.06 108 LEU A C 1
ATOM 790 O O . LEU A 1 108 ? 11.333 7.700 -11.747 1.00 84.06 108 LEU A O 1
ATOM 794 N N . PRO A 1 109 ? 10.490 5.662 -12.245 1.00 82.81 109 PRO A N 1
ATOM 795 C CA . PRO A 1 109 ? 11.696 5.169 -12.905 1.00 82.81 109 PRO A CA 1
ATOM 796 C C . PRO A 1 109 ? 12.062 6.024 -14.131 1.00 82.81 109 PRO A C 1
ATOM 798 O O . PRO A 1 109 ? 11.164 6.518 -14.816 1.00 82.81 109 PRO A O 1
ATOM 801 N N . PRO A 1 110 ? 13.355 6.156 -14.486 1.00 79.31 110 PRO A N 1
ATOM 802 C CA . PRO A 1 110 ? 13.788 6.997 -15.609 1.00 79.31 110 PRO A CA 1
ATOM 803 C C . PRO A 1 110 ? 13.138 6.602 -16.945 1.00 79.31 110 PRO A C 1
ATOM 805 O O . PRO A 1 110 ? 12.834 7.470 -17.757 1.00 79.31 110 PRO A O 1
ATOM 808 N N . ALA A 1 111 ? 12.856 5.311 -17.152 1.00 77.44 111 ALA A N 1
ATOM 809 C CA . ALA A 1 111 ? 12.141 4.825 -18.332 1.00 77.44 111 ALA A CA 1
ATOM 810 C C . ALA A 1 111 ? 10.703 5.371 -18.420 1.00 77.44 111 ALA A C 1
ATOM 812 O O . ALA A 1 111 ? 10.253 5.767 -19.491 1.00 77.44 111 ALA A O 1
ATOM 813 N N . ALA A 1 112 ? 10.005 5.448 -17.287 1.00 78.69 112 ALA A N 1
ATOM 814 C CA . ALA A 1 112 ? 8.643 5.964 -17.223 1.00 78.69 112 ALA A CA 1
ATOM 815 C C . ALA A 1 112 ? 8.589 7.493 -17.353 1.00 78.69 112 ALA A C 1
ATOM 817 O O . ALA A 1 112 ? 7.648 8.023 -17.934 1.00 78.69 112 ALA A O 1
ATOM 818 N N . ARG A 1 113 ? 9.615 8.207 -16.868 1.00 77.19 113 ARG A N 1
ATOM 819 C CA . ARG A 1 113 ? 9.714 9.670 -17.029 1.00 77.19 113 ARG A CA 1
ATOM 820 C C . ARG A 1 113 ? 9.801 10.077 -18.495 1.00 77.19 113 ARG A C 1
ATOM 822 O O . ARG A 1 113 ? 9.085 10.977 -18.908 1.00 77.19 113 ARG A O 1
ATOM 829 N N . ARG A 1 114 ? 10.615 9.364 -19.279 1.00 73.12 114 ARG A N 1
ATOM 830 C CA . ARG A 1 114 ? 10.736 9.599 -20.725 1.00 73.12 114 ARG A CA 1
ATOM 831 C C . ARG A 1 114 ? 9.443 9.295 -21.471 1.00 73.12 114 ARG A C 1
ATOM 833 O O . ARG A 1 114 ? 9.118 9.996 -22.416 1.00 73.12 114 ARG A O 1
ATOM 840 N N . ALA A 1 115 ? 8.699 8.273 -21.043 1.00 70.50 115 ALA A N 1
ATOM 841 C CA . ALA A 1 115 ? 7.389 7.975 -21.616 1.00 70.50 115 ALA A CA 1
ATOM 842 C C . ALA A 1 115 ? 6.370 9.094 -21.331 1.00 70.50 115 ALA A C 1
ATOM 844 O O . ALA A 1 115 ? 5.594 9.442 -22.214 1.00 70.50 115 ALA A O 1
ATOM 845 N N . ALA A 1 116 ? 6.404 9.687 -20.132 1.00 67.81 116 ALA A N 1
ATOM 846 C CA . ALA A 1 116 ? 5.574 10.846 -19.801 1.00 67.81 116 ALA A CA 1
ATOM 847 C C . ALA A 1 116 ? 5.977 12.094 -20.610 1.00 67.81 116 ALA A C 1
ATOM 849 O O . ALA A 1 116 ? 5.110 12.767 -21.152 1.00 67.81 116 ALA A O 1
ATOM 850 N N . GLU A 1 117 ? 7.280 12.358 -20.760 1.00 65.62 117 GLU A N 1
ATOM 851 C CA . GLU A 1 117 ? 7.805 13.457 -21.590 1.00 65.62 117 GLU A CA 1
ATOM 852 C C . GLU A 1 117 ? 7.449 13.287 -23.073 1.00 65.62 117 GLU A C 1
ATOM 854 O O . GLU A 1 117 ? 7.033 14.239 -23.722 1.00 65.62 117 GLU A O 1
ATOM 859 N N . ALA A 1 118 ? 7.571 12.071 -23.613 1.00 63.59 118 ALA A N 1
ATOM 860 C CA . ALA A 1 118 ? 7.228 11.780 -25.002 1.00 63.59 118 ALA A CA 1
ATOM 861 C C . ALA A 1 118 ? 5.726 11.941 -25.282 1.00 63.59 118 ALA A C 1
ATOM 863 O O . ALA A 1 118 ? 5.355 12.322 -26.388 1.00 63.59 118 ALA A O 1
ATOM 864 N N . ALA A 1 119 ? 4.870 11.670 -24.291 1.00 60.31 119 ALA A N 1
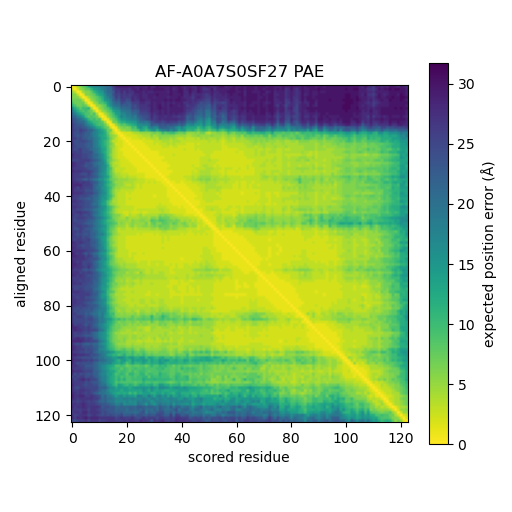ATOM 865 C CA . ALA A 1 119 ? 3.437 11.919 -24.401 1.00 60.31 119 ALA A CA 1
ATOM 866 C C . ALA A 1 119 ? 3.109 13.420 -24.368 1.00 60.31 119 ALA A C 1
ATOM 868 O O . ALA A 1 119 ? 2.215 13.850 -25.085 1.00 60.31 119 ALA A O 1
ATOM 869 N N . GLU A 1 120 ? 3.843 14.211 -23.581 1.00 55.34 120 GLU A N 1
ATOM 870 C CA . GLU A 1 120 ? 3.633 15.660 -23.457 1.00 55.34 120 GLU A CA 1
ATOM 871 C C . GLU A 1 120 ? 4.083 16.428 -24.716 1.00 55.34 120 GLU A C 1
ATOM 873 O O . GLU A 1 120 ? 3.445 17.401 -25.096 1.00 55.34 120 GLU A O 1
ATOM 878 N N . VAL A 1 121 ? 5.134 15.965 -25.407 1.00 54.97 121 VAL A N 1
ATOM 879 C CA . VAL A 1 121 ? 5.663 16.580 -26.649 1.00 54.97 121 VAL A CA 1
ATOM 880 C C . VAL A 1 121 ? 4.829 16.235 -27.897 1.00 54.97 121 VAL A C 1
ATOM 882 O O . VAL A 1 121 ? 4.975 16.873 -28.937 1.00 54.97 121 VAL A O 1
ATOM 885 N N . ALA A 1 122 ? 3.962 15.222 -27.818 1.00 50.31 122 ALA A N 1
ATOM 886 C CA . ALA A 1 122 ? 3.115 14.781 -28.930 1.00 50.31 122 ALA A CA 1
ATOM 887 C C . ALA A 1 122 ? 1.733 15.470 -28.984 1.00 50.31 122 ALA A C 1
ATOM 889 O O . ALA A 1 122 ? 0.946 15.171 -29.884 1.00 50.31 122 ALA A O 1
ATOM 890 N N . THR A 1 123 ? 1.446 16.371 -28.041 1.00 44.88 123 THR A N 1
ATOM 891 C CA . THR A 1 123 ? 0.244 17.226 -27.981 1.00 44.88 123 THR A CA 1
ATOM 892 C 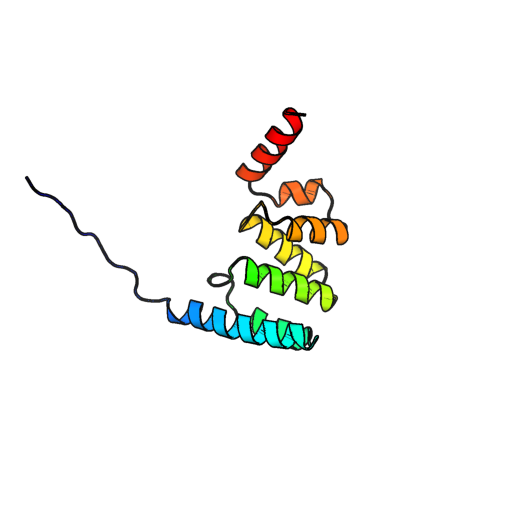C . THR A 1 123 ? 0.609 18.681 -28.196 1.00 44.88 123 THR A C 1
ATOM 894 O O . THR A 1 123 ? -0.148 19.356 -28.926 1.00 44.88 123 THR A O 1
#

Foldseek 3Di:
DDDPDDDDDDPPDDPVLLVQLVVLLVVLVVCVVVVVLVVSLVSLVVRDPVNDDLVSLQSNLVSCVSVVNLVVSLVSLLVSCVRPVPPVVSVVSCVVSVNDPVVNLVSHDPVVNVVVVVVVVVD

Sequence (123 aa):
VQSVAATGAAATAGGGSLLEAAVKFKIGKCHLALKEWRAALAELETIPARSRSLPITLALARTYRRAGYERAAIACYKECLRISPFALEAVTALTQLGVQGGDLRAALPPAARRAAEAAEVAT

Solvent-accessible surface area (backbone atoms only — not comparable to full-atom values): 7081 Å² total; per-residue (Å²): 142,88,83,84,81,86,80,77,91,82,90,80,86,58,73,64,59,48,51,50,34,53,52,36,47,51,53,20,51,52,28,51,75,71,67,36,39,66,62,19,45,61,44,49,65,71,42,53,74,91,60,55,46,63,71,55,36,48,50,49,19,54,35,28,50,74,64,68,38,52,72,60,14,52,53,31,29,43,50,35,27,63,76,37,72,79,45,60,66,40,54,54,52,36,51,76,70,68,54,51,70,67,60,53,56,67,46,34,47,72,73,53,46,52,52,52,49,55,57,62,74,75,109

Organism: NCBI:txid81844

Radius of gyration: 18.69 Å; Cα contacts (8 Å, |Δi|>4): 105; chains: 1; bounding box: 42×50×45 Å

Mean predicted aligned error: 9.97 Å

Nearest PDB structures (foldseek):
  9gaw-assembly1_Z  TM=9.436E-01  e=3.693E-04  Homo sapiens
  2pl2-assembly1_B  TM=8.046E-01  e=1.805E-02  Thermus thermophilus HB27
  8tau-assembly1_S  TM=7.759E-01  e=5.443E-02  Homo sapiens
  7bev-assembly1_A  TM=8.147E-01  e=1.730E-01  Homo sapiens
  5xi8-assembly1_A  TM=7.449E-01  e=1.747E+00  Escherichia coli K-12

Secondary structure (DSSP, 8-state):
------------S-HHHHHHHHHHHHHHHHHHHTT-HHHHHHHHHTS-GGG--HHHHHHHHHHHHHHT-HHHHHHHHHHHHHH-TT-HHHHHHHHHTT--HHHHHHHS-HHHHHHHHHHHHT-

InterPro domains:
  IPR011990 Tetratricopeptide-like helical domain superfamily [G3DSA:1.25.40.10] (4-66)
  IPR011990 Tetratricopeptide-like helical domain superfamily [SSF48452] (21-108)